Protein AF-A0A931QIW1-F1 (afdb_monomer_lite)

Secondary structure (DSSP, 8-state):
--S--HHHHHHHHHT-EEEETTEEEEB-TTS-BS------EEEETTEEEESSPPPP-

Foldseek 3Di:
DPDPPPVVVVVVQQVDWDQDPVGIWHADPVRHTPDDPDWDWDADPNDTDTPPDDPDD

Structure (mmCIF, N/CA/C/O backbone):
data_AF-A0A931QIW1-F1
#
_entry.id   AF-A0A931QIW1-F1
#
loop_
_atom_site.group_PDB
_atom_site.id
_atom_site.type_symbol
_atom_site.label_atom_id
_atom_site.label_alt_id
_atom_site.label_comp_id
_atom_site.label_asym_id
_atom_site.label_entity_id
_atom_site.label_seq_id
_atom_site.pdbx_PDB_ins_code
_atom_site.Cartn_x
_atom_site.Cartn_y
_atom_site.Cartn_z
_atom_site.occupancy
_atom_site.B_iso_or_equiv
_atom_site.auth_seq_id
_atom_site.auth_comp_id
_atom_site.auth_asym_id
_atom_site.auth_atom_id
_atom_site.pdbx_PDB_model_num
ATOM 1 N N . ALA A 1 1 ? 15.149 -2.974 -8.830 1.00 81.94 1 ALA A N 1
ATOM 2 C CA . ALA A 1 1 ? 15.639 -2.194 -9.982 1.00 81.94 1 ALA A CA 1
ATOM 3 C C . ALA A 1 1 ? 17.142 -1.915 -9.888 1.00 81.94 1 ALA A C 1
ATOM 5 O O . ALA A 1 1 ? 17.758 -1.775 -10.929 1.00 81.94 1 ALA A O 1
ATOM 6 N N . GLY A 1 2 ? 17.738 -1.864 -8.681 1.00 93.44 2 GLY A N 1
ATOM 7 C CA . GLY A 1 2 ? 19.179 -1.594 -8.526 1.00 93.44 2 GLY A CA 1
ATOM 8 C C . GLY A 1 2 ? 19.570 -0.158 -8.897 1.00 93.44 2 GLY A C 1
ATOM 9 O O . GLY A 1 2 ? 20.728 0.114 -9.168 1.00 93.44 2 GLY A O 1
ATOM 10 N N . THR A 1 3 ? 18.586 0.738 -8.957 1.00 97.06 3 THR A N 1
ATOM 11 C CA . THR A 1 3 ? 18.698 2.125 -9.410 1.00 97.06 3 THR A CA 1
ATOM 12 C C . THR A 1 3 ? 17.621 2.958 -8.717 1.00 97.06 3 THR A C 1
ATOM 14 O O . THR A 1 3 ? 16.660 2.399 -8.177 1.00 97.06 3 THR A O 1
ATOM 17 N N . THR A 1 4 ? 17.777 4.276 -8.762 1.00 97.00 4 THR A N 1
ATOM 18 C CA . THR A 1 4 ? 16.808 5.279 -8.307 1.00 97.00 4 THR A CA 1
ATOM 19 C C . THR A 1 4 ? 16.048 5.945 -9.461 1.00 97.00 4 THR A C 1
ATOM 21 O O . THR A 1 4 ? 15.235 6.832 -9.216 1.00 97.00 4 THR A O 1
ATOM 24 N N . ASP A 1 5 ? 16.261 5.514 -10.712 1.00 98.12 5 ASP A N 1
ATOM 25 C CA . ASP A 1 5 ? 15.468 5.974 -11.858 1.00 98.12 5 ASP A CA 1
ATOM 26 C C . ASP A 1 5 ? 13.980 5.621 -11.690 1.00 98.12 5 ASP A C 1
ATOM 28 O O . ASP A 1 5 ? 13.607 4.454 -11.526 1.00 98.12 5 ASP A O 1
ATOM 32 N N . GLY A 1 6 ? 13.116 6.634 -11.770 1.00 97.50 6 GLY A N 1
ATOM 33 C CA . GLY A 1 6 ? 11.690 6.484 -11.485 1.00 97.50 6 GLY A CA 1
ATOM 34 C C . GLY A 1 6 ? 10.973 5.529 -12.438 1.00 97.50 6 GLY A C 1
ATOM 35 O O . GLY A 1 6 ? 10.097 4.776 -12.010 1.00 97.50 6 GLY A O 1
ATOM 36 N N . ARG A 1 7 ? 11.361 5.493 -13.719 1.00 97.06 7 ARG A N 1
ATOM 37 C CA . ARG A 1 7 ? 10.733 4.611 -14.714 1.00 97.06 7 ARG A CA 1
ATOM 38 C C . ARG A 1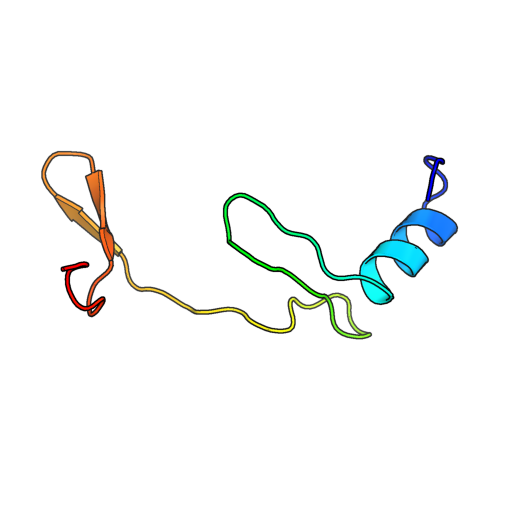 7 ? 11.096 3.152 -14.455 1.00 97.06 7 ARG A C 1
ATOM 40 O O . ARG A 1 7 ? 10.214 2.292 -14.463 1.00 97.06 7 ARG A O 1
ATOM 47 N N . ALA A 1 8 ? 12.367 2.870 -14.188 1.00 97.69 8 ALA A N 1
ATOM 48 C CA . ALA A 1 8 ? 12.846 1.532 -13.860 1.00 97.69 8 ALA A CA 1
ATOM 49 C C . ALA A 1 8 ? 12.262 1.018 -12.536 1.00 97.69 8 ALA A C 1
ATOM 51 O O . ALA A 1 8 ? 11.885 -0.154 -12.434 1.00 97.69 8 ALA A O 1
ATOM 52 N N . VAL A 1 9 ? 12.158 1.888 -11.528 1.00 97.06 9 VAL A N 1
ATOM 53 C CA . VAL A 1 9 ? 11.531 1.564 -10.240 1.00 97.06 9 VAL A CA 1
ATOM 54 C C . VAL A 1 9 ? 10.041 1.282 -10.422 1.00 97.06 9 VAL A C 1
ATOM 56 O O . VAL A 1 9 ? 9.591 0.210 -10.023 1.00 97.06 9 VAL A O 1
ATOM 59 N N . SER A 1 10 ? 9.299 2.175 -11.085 1.00 96.19 10 SER A N 1
ATOM 60 C CA . SER A 1 10 ? 7.862 2.004 -11.339 1.00 96.19 10 SER A CA 1
ATOM 61 C C . SER A 1 10 ? 7.567 0.708 -12.092 1.00 96.19 10 SER A C 1
ATOM 63 O O . SER A 1 10 ? 6.723 -0.077 -11.660 1.00 96.19 10 SER A O 1
ATOM 65 N N . LYS A 1 11 ? 8.329 0.398 -13.149 1.00 96.25 11 LYS A N 1
ATOM 66 C CA . LYS A 1 11 ? 8.196 -0.879 -13.865 1.00 96.25 11 LYS A CA 1
ATOM 67 C C . LYS A 1 11 ? 8.376 -2.076 -12.926 1.00 96.25 11 LYS A C 1
ATOM 69 O O . LYS A 1 11 ? 7.571 -3.000 -12.935 1.00 96.25 11 LYS A O 1
ATOM 74 N N . LYS A 1 12 ? 9.413 -2.058 -12.081 1.00 96.06 12 LYS A N 1
ATOM 75 C CA . LYS A 1 12 ? 9.670 -3.157 -11.138 1.00 96.06 12 LYS A CA 1
ATOM 76 C C . LYS A 1 12 ? 8.570 -3.296 -10.079 1.00 96.06 12 LYS A C 1
ATOM 78 O O . LYS A 1 12 ? 8.309 -4.420 -9.667 1.00 96.06 12 LYS A O 1
ATOM 83 N N . ILE A 1 13 ? 7.950 -2.194 -9.654 1.00 95.50 13 ILE A N 1
ATOM 84 C CA . ILE A 1 13 ? 6.815 -2.202 -8.718 1.00 95.50 13 ILE A CA 1
ATOM 85 C C . ILE A 1 13 ? 5.609 -2.940 -9.319 1.00 95.50 13 ILE A C 1
ATOM 87 O O . ILE A 1 13 ? 4.999 -3.754 -8.635 1.00 95.50 13 ILE A O 1
ATOM 91 N N . HIS A 1 14 ? 5.304 -2.720 -10.599 1.00 95.69 14 HIS A N 1
ATOM 92 C CA . HIS A 1 14 ? 4.172 -3.372 -11.272 1.00 95.69 14 HIS A CA 1
ATOM 93 C C . HIS A 1 14 ? 4.422 -4.860 -11.592 1.00 95.69 14 HIS A C 1
ATOM 95 O O . HIS A 1 14 ? 3.484 -5.656 -11.619 1.00 95.69 14 HIS A O 1
ATOM 101 N N . ASP A 1 15 ? 5.684 -5.248 -11.799 1.00 95.19 15 ASP A N 1
ATOM 102 C CA . ASP A 1 15 ? 6.082 -6.602 -12.216 1.00 95.19 15 ASP A CA 1
ATOM 103 C C . ASP A 1 15 ? 6.414 -7.549 -11.043 1.00 95.19 15 ASP A C 1
ATOM 105 O O . ASP A 1 15 ? 7.024 -8.603 -11.242 1.00 95.19 15 ASP A O 1
ATOM 109 N N . SER A 1 16 ? 6.1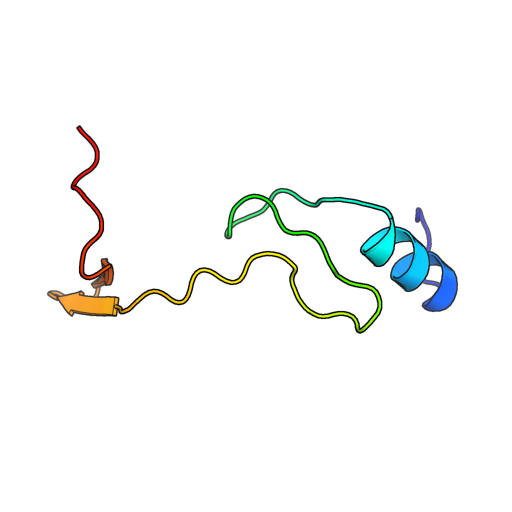68 -7.171 -9.788 1.00 93.75 16 SER A N 1
ATOM 110 C CA . SER A 1 16 ? 6.619 -7.958 -8.627 1.00 93.75 16 SER A CA 1
ATOM 111 C C . SER A 1 16 ? 5.661 -7.877 -7.444 1.00 93.75 16 SER A C 1
ATOM 113 O O . SER A 1 16 ? 4.919 -6.909 -7.302 1.00 93.75 16 SER A O 1
ATOM 115 N N . SER A 1 17 ? 5.708 -8.899 -6.585 1.00 93.56 17 SE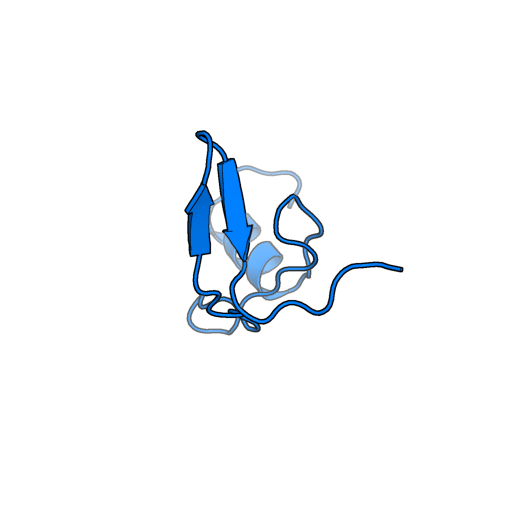R A N 1
ATOM 116 C CA . SER A 1 17 ? 5.144 -8.832 -5.239 1.00 93.56 17 SER A CA 1
ATOM 117 C C . SER A 1 17 ? 6.234 -8.545 -4.208 1.00 93.56 17 SER A C 1
ATOM 119 O O . SER A 1 17 ? 7.416 -8.851 -4.403 1.00 93.56 17 SER A O 1
ATOM 121 N N . PHE A 1 18 ? 5.836 -7.898 -3.116 1.00 91.81 18 PHE A N 1
ATOM 122 C CA . PHE A 1 18 ? 6.716 -7.443 -2.047 1.00 91.81 18 PHE A CA 1
ATOM 123 C C . PHE A 1 18 ? 6.164 -7.914 -0.707 1.00 91.81 18 PHE A C 1
ATOM 125 O O . PHE A 1 18 ? 5.001 -7.671 -0.400 1.00 91.81 18 PHE A O 1
ATOM 132 N N . ARG A 1 19 ? 6.997 -8.562 0.112 1.00 91.00 19 ARG A N 1
ATOM 133 C CA . ARG A 1 19 ? 6.624 -8.983 1.467 1.00 91.00 19 ARG A CA 1
ATOM 134 C C . ARG A 1 19 ? 7.135 -7.976 2.493 1.00 91.00 19 ARG A C 1
ATOM 136 O O . ARG A 1 19 ? 8.335 -7.717 2.546 1.00 91.00 19 ARG A O 1
ATOM 143 N N . GLY A 1 20 ? 6.237 -7.438 3.314 1.00 87.50 20 GLY A N 1
ATOM 144 C CA . GLY A 1 20 ? 6.554 -6.444 4.340 1.00 87.50 20 GLY A CA 1
ATOM 145 C C . GLY A 1 20 ? 5.612 -6.497 5.542 1.00 87.50 20 GLY A C 1
ATOM 146 O O . GLY A 1 20 ? 4.958 -7.508 5.789 1.00 87.50 20 GLY A O 1
ATOM 147 N N . ALA A 1 21 ? 5.541 -5.394 6.290 1.00 85.00 21 ALA A N 1
ATOM 148 C CA . ALA A 1 21 ? 4.742 -5.291 7.517 1.00 85.00 21 ALA A CA 1
ATOM 149 C C . ALA A 1 21 ? 3.232 -5.516 7.304 1.00 85.00 21 ALA A C 1
ATOM 151 O O . ALA A 1 21 ? 2.545 -5.937 8.225 1.00 85.00 21 ALA A O 1
ATOM 152 N N . LEU A 1 22 ? 2.730 -5.268 6.090 1.00 82.25 22 LEU A N 1
ATOM 153 C CA . LEU A 1 22 ? 1.328 -5.484 5.712 1.00 82.25 22 LEU A CA 1
ATOM 154 C C . LEU A 1 22 ? 1.100 -6.838 5.011 1.00 82.25 22 LEU A C 1
ATOM 156 O O . LEU A 1 22 ? 0.063 -7.043 4.391 1.00 82.25 22 LEU A O 1
ATOM 160 N N . GLY A 1 23 ? 2.070 -7.755 5.071 1.00 84.94 23 GLY A N 1
ATOM 161 C CA . GLY A 1 23 ? 2.026 -9.020 4.341 1.00 84.94 23 GLY A CA 1
ATOM 162 C C . GLY A 1 23 ? 2.560 -8.895 2.914 1.00 84.94 23 GLY A C 1
ATOM 16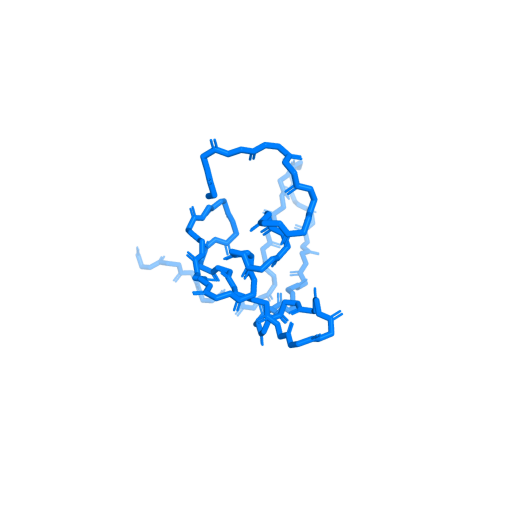3 O O . GLY A 1 23 ? 3.503 -8.143 2.659 1.00 84.94 23 GLY A O 1
ATOM 164 N N . GLU A 1 24 ? 2.008 -9.691 2.000 1.00 91.12 24 GLU A N 1
ATOM 165 C CA . GLU A 1 24 ? 2.361 -9.655 0.580 1.00 91.12 24 GLU A CA 1
ATOM 166 C C . GLU A 1 24 ? 1.534 -8.592 -0.155 1.00 91.12 24 GLU A C 1
ATOM 168 O O . GLU A 1 24 ? 0.307 -8.595 -0.100 1.00 91.12 24 GLU A O 1
ATOM 173 N N . ILE A 1 25 ? 2.218 -7.685 -0.851 1.00 91.62 25 ILE A N 1
ATOM 174 C CA . ILE A 1 25 ? 1.634 -6.566 -1.592 1.00 91.62 25 ILE A CA 1
ATOM 175 C C . ILE A 1 25 ? 2.011 -6.698 -3.066 1.00 91.62 25 ILE A C 1
ATOM 177 O O . ILE A 1 25 ? 3.168 -6.956 -3.399 1.00 91.62 25 ILE A O 1
ATOM 181 N N . ALA A 1 26 ? 1.048 -6.463 -3.952 1.00 94.50 26 ALA A N 1
ATOM 182 C CA . ALA A 1 26 ? 1.256 -6.332 -5.391 1.00 94.50 26 ALA A CA 1
ATOM 183 C C . ALA A 1 26 ? 0.400 -5.181 -5.930 1.00 94.50 26 ALA A C 1
ATOM 185 O O . ALA A 1 26 ? -0.631 -4.860 -5.338 1.00 94.50 26 ALA A O 1
ATOM 186 N N . PHE A 1 27 ? 0.805 -4.599 -7.058 1.00 94.31 27 PHE A N 1
ATOM 187 C CA . PHE A 1 27 ? 0.150 -3.432 -7.651 1.00 94.31 27 PHE A CA 1
ATOM 188 C C . PHE A 1 27 ? -0.510 -3.780 -8.991 1.00 94.31 27 PHE A C 1
ATOM 190 O O . PHE A 1 27 ? -0.048 -4.657 -9.735 1.00 94.31 27 PHE A O 1
ATOM 197 N N . ASP A 1 28 ? -1.646 -3.159 -9.273 1.00 93.06 28 ASP A N 1
ATOM 198 C CA . ASP A 1 28 ? -2.342 -3.238 -10.553 1.00 93.06 28 ASP A CA 1
ATOM 199 C C . ASP A 1 28 ? -1.764 -2.214 -11.558 1.00 93.06 28 ASP A C 1
ATOM 201 O O . ASP A 1 28 ? -0.919 -1.402 -11.183 1.00 93.06 28 ASP A O 1
ATOM 205 N N . PRO A 1 29 ? -2.180 -2.224 -12.839 1.00 93.88 29 PRO A N 1
ATOM 206 C CA . PRO A 1 29 ? -1.667 -1.287 -13.845 1.00 93.88 29 PRO A CA 1
ATOM 207 C C . PRO A 1 29 ? -1.941 0.201 -13.574 1.00 93.88 29 PRO A C 1
ATOM 209 O O . PRO A 1 29 ? -1.328 1.049 -14.222 1.00 93.88 29 PRO A O 1
ATOM 212 N N . LYS A 1 30 ? -2.880 0.530 -12.682 1.00 94.44 30 LYS A N 1
ATOM 213 C CA . LYS A 1 30 ? -3.174 1.906 -12.264 1.00 94.44 30 LYS A CA 1
ATOM 214 C C . LYS A 1 30 ? -2.307 2.340 -11.080 1.00 94.44 30 LYS A C 1
ATOM 216 O O . LYS A 1 30 ? -2.275 3.527 -10.766 1.00 94.44 30 LYS A O 1
ATOM 221 N N . GLY A 1 31 ? -1.579 1.404 -10.472 1.00 92.69 31 GLY A N 1
ATOM 222 C CA . GLY A 1 31 ? -0.782 1.616 -9.271 1.00 92.69 31 GLY A CA 1
ATOM 223 C C . GLY A 1 31 ? -1.549 1.341 -7.979 1.00 92.69 31 GLY A C 1
ATOM 224 O O . GLY A 1 31 ? -1.014 1.604 -6.903 1.00 92.69 31 GLY A O 1
ATOM 225 N N . ASP A 1 32 ? -2.765 0.798 -8.059 1.00 92.81 32 ASP A N 1
ATOM 226 C CA . ASP A 1 32 ? -3.554 0.423 -6.890 1.00 92.81 32 ASP A CA 1
ATOM 227 C C . ASP A 1 32 ? -3.054 -0.907 -6.315 1.00 92.81 32 ASP A C 1
ATOM 229 O O . ASP A 1 32 ? -2.597 -1.797 -7.037 1.00 92.81 32 ASP A O 1
ATOM 233 N N . VAL A 1 33 ? -3.143 -1.079 -4.996 1.00 90.81 33 VAL A N 1
ATOM 234 C CA . VAL A 1 33 ? -2.811 -2.362 -4.363 1.00 90.81 33 VAL A CA 1
ATOM 235 C C . VAL A 1 33 ? -3.863 -3.403 -4.757 1.00 90.81 33 VAL A C 1
ATOM 237 O O . VAL A 1 33 ? -5.054 -3.200 -4.541 1.00 90.81 33 VAL A O 1
ATOM 240 N N . ARG A 1 34 ? -3.428 -4.554 -5.288 1.00 89.62 34 ARG A N 1
ATOM 241 C CA . ARG A 1 34 ? -4.320 -5.627 -5.772 1.00 89.62 34 ARG A CA 1
ATOM 242 C C . ARG A 1 34 ? -5.202 -6.230 -4.684 1.00 89.62 34 ARG A C 1
ATOM 244 O O . ARG A 1 34 ? -6.313 -6.661 -4.972 1.00 89.62 34 ARG A O 1
ATOM 251 N N . THR A 1 35 ? -4.702 -6.271 -3.454 1.00 79.94 35 THR A N 1
ATOM 252 C CA . THR A 1 35 ? -5.434 -6.781 -2.295 1.00 79.94 35 THR A CA 1
ATOM 253 C C . THR A 1 35 ? -5.381 -5.739 -1.190 1.00 79.94 35 THR A C 1
ATOM 255 O O . THR A 1 35 ? -4.358 -5.586 -0.527 1.00 79.94 35 THR A O 1
ATOM 258 N N . ALA A 1 36 ? -6.487 -5.032 -0.981 1.00 68.88 36 ALA A N 1
ATOM 259 C CA . ALA A 1 36 ? -6.656 -4.116 0.139 1.00 68.88 36 ALA A CA 1
ATOM 260 C C . ALA A 1 36 ? -7.684 -4.709 1.118 1.00 68.88 36 ALA A C 1
ATOM 262 O O . ALA A 1 36 ? -8.885 -4.489 0.944 1.00 68.88 36 ALA A O 1
ATOM 263 N N . PRO A 1 37 ? -7.262 -5.502 2.122 1.00 69.50 37 PRO A N 1
ATOM 264 C CA . PRO A 1 37 ? -8.172 -5.939 3.168 1.00 69.50 37 PRO A CA 1
ATOM 265 C C . PRO A 1 37 ? -8.501 -4.730 4.049 1.00 69.50 37 PRO A C 1
ATOM 267 O O . PRO A 1 37 ? -7.719 -4.338 4.914 1.00 69.50 37 PRO A O 1
ATOM 270 N N . TYR A 1 38 ? -9.647 -4.097 3.801 1.00 75.12 38 TYR A N 1
ATOM 271 C CA . TYR A 1 38 ? -10.174 -3.099 4.723 1.00 75.12 38 TYR A CA 1
ATOM 272 C C . TYR A 1 38 ? -10.533 -3.797 6.031 1.00 75.12 38 TYR A C 1
ATOM 274 O O . TYR A 1 38 ? -11.412 -4.656 6.070 1.00 75.12 38 TYR A O 1
ATOM 282 N N . VAL A 1 39 ? -9.834 -3.417 7.091 1.00 79.50 39 VAL A N 1
ATOM 283 C CA . VAL A 1 39 ? -10.021 -3.939 8.442 1.00 79.50 39 VAL A CA 1
ATOM 284 C C . VAL A 1 39 ? -10.571 -2.838 9.332 1.00 79.50 39 VAL A C 1
ATOM 286 O O . VAL A 1 39 ? -10.201 -1.667 9.205 1.00 79.50 39 VAL A O 1
ATOM 289 N N . VAL A 1 40 ? -11.474 -3.206 10.234 1.00 85.56 40 VAL A N 1
ATOM 290 C CA . VAL A 1 40 ? -11.989 -2.284 11.245 1.00 85.56 40 VAL A CA 1
ATOM 291 C C . VAL A 1 40 ? -11.189 -2.505 12.517 1.00 85.56 40 VAL A C 1
ATOM 293 O O . VAL A 1 40 ? -11.083 -3.631 12.986 1.00 85.56 40 VAL A O 1
ATOM 296 N N . TRP A 1 41 ? -10.644 -1.434 13.086 1.00 88.88 41 TRP A N 1
ATOM 297 C CA . TRP A 1 41 ? -9.908 -1.489 14.347 1.00 88.88 41 TRP A CA 1
ATOM 298 C C . TRP A 1 41 ? -10.738 -0.904 15.489 1.00 88.88 41 TRP A C 1
ATOM 300 O O . TRP A 1 41 ? -11.468 0.071 15.305 1.00 88.88 41 TRP A O 1
ATOM 310 N N . ILE A 1 42 ? -10.575 -1.464 16.684 1.00 92.62 42 ILE A N 1
ATOM 311 C CA . ILE A 1 42 ? -11.007 -0.880 17.950 1.00 92.62 42 ILE A CA 1
ATOM 312 C C . ILE A 1 42 ? -9.791 -0.613 18.834 1.00 92.62 42 ILE A C 1
ATOM 314 O O . ILE A 1 42 ? -8.883 -1.435 18.932 1.00 92.62 42 ILE A O 1
ATOM 318 N N . THR A 1 43 ? -9.774 0.542 19.498 1.00 93.69 43 THR A N 1
ATOM 319 C CA . THR A 1 43 ? -8.712 0.881 20.449 1.00 93.69 43 THR A CA 1
ATOM 320 C C . THR A 1 43 ? -9.121 0.459 21.857 1.00 93.69 43 THR A C 1
ATOM 322 O O . THR A 1 43 ? -10.105 0.971 22.394 1.00 93.69 43 THR A O 1
ATOM 325 N N . ARG A 1 44 ? -8.358 -0.441 22.488 1.00 93.00 44 ARG A N 1
ATOM 326 C CA . ARG A 1 44 ? -8.553 -0.864 23.887 1.00 93.00 44 ARG A CA 1
ATOM 327 C C . ARG A 1 44 ? -7.227 -0.845 24.635 1.00 93.00 44 ARG A C 1
ATOM 329 O O . ARG A 1 44 ? -6.222 -1.345 24.145 1.00 93.00 44 ARG A O 1
ATOM 336 N N . GLY A 1 45 ? -7.200 -0.214 25.811 1.00 91.62 45 GLY A N 1
ATOM 337 C CA . GLY A 1 45 ? -5.985 -0.143 26.637 1.00 91.62 45 GLY A CA 1
ATOM 338 C C . GLY A 1 45 ? -4.759 0.439 25.912 1.00 91.62 45 GLY A C 1
ATOM 339 O O . GLY A 1 45 ? -3.639 0.017 26.182 1.00 91.62 45 GLY A O 1
ATOM 340 N N . GLY A 1 46 ? -4.967 1.354 24.956 1.00 94.81 46 GLY A N 1
ATOM 341 C CA . GLY A 1 46 ? -3.895 1.952 24.149 1.00 94.81 46 GLY A CA 1
ATOM 342 C C . GLY A 1 46 ? -3.368 1.080 23.000 1.00 94.81 46 GLY A C 1
ATOM 343 O O . GLY A 1 46 ? -2.358 1.433 22.398 1.00 94.81 46 GLY A O 1
ATOM 344 N N . LYS A 1 47 ? -4.025 -0.043 22.685 1.00 92.94 47 LYS A N 1
ATOM 345 C CA . LYS A 1 47 ? -3.662 -0.948 21.584 1.00 92.94 47 LYS A CA 1
ATOM 346 C C . LYS A 1 47 ? -4.760 -0.990 20.525 1.00 92.94 47 LYS A C 1
ATOM 348 O O . LYS A 1 47 ? -5.933 -0.833 20.855 1.00 92.94 47 LYS A O 1
ATOM 353 N N . PHE A 1 48 ? -4.367 -1.223 19.274 1.00 90.81 48 PHE A N 1
ATOM 354 C CA . PHE A 1 48 ? -5.287 -1.500 18.172 1.00 90.81 48 PHE A CA 1
ATOM 355 C C . PHE A 1 48 ? -5.605 -2.997 18.130 1.00 90.81 48 PHE A C 1
ATOM 357 O O . PHE A 1 48 ? -4.696 -3.823 18.066 1.00 90.81 48 PHE A O 1
ATOM 364 N N . GLU A 1 49 ? -6.889 -3.336 18.152 1.00 90.88 49 GLU A N 1
ATOM 365 C CA . GLU A 1 49 ? -7.413 -4.695 17.996 1.00 90.88 49 GLU A CA 1
ATOM 366 C C . GLU A 1 49 ? -8.316 -4.743 16.759 1.00 90.88 49 GLU A C 1
ATOM 368 O O . GLU A 1 49 ? -9.130 -3.844 16.555 1.00 90.88 49 GLU A O 1
ATOM 373 N N . GLU A 1 50 ? -8.167 -5.752 15.904 1.00 87.88 50 GLU A N 1
ATOM 374 C CA . GLU A 1 50 ? -9.008 -5.898 14.711 1.00 87.88 50 GLU A CA 1
ATOM 375 C C . GLU A 1 50 ? -10.385 -6.460 15.097 1.00 87.88 50 GLU A C 1
ATOM 377 O O . GLU A 1 50 ? -10.494 -7.419 15.861 1.00 87.88 50 GLU A O 1
ATOM 382 N N . ILE A 1 51 ? -11.456 -5.872 14.566 1.00 83.06 51 ILE A N 1
ATOM 383 C CA . ILE A 1 51 ? -12.829 -6.331 14.765 1.00 83.06 51 ILE A CA 1
ATOM 384 C C . ILE A 1 51 ? -13.132 -7.434 13.748 1.00 83.06 51 ILE A C 1
ATOM 386 O O . ILE A 1 51 ? -13.162 -7.185 12.547 1.00 83.06 51 ILE A O 1
ATOM 390 N N . GLY A 1 52 ? -13.436 -8.640 14.233 1.00 71.75 52 GLY A N 1
ATOM 391 C CA . GLY A 1 52 ? -13.883 -9.756 13.391 1.00 71.75 52 GLY A CA 1
ATOM 392 C C . GLY A 1 52 ? -12.774 -10.696 12.914 1.00 71.75 52 GLY A C 1
ATOM 393 O O . GLY A 1 52 ? -13.080 -11.705 12.277 1.00 71.75 52 GLY A O 1
ATOM 394 N N . SER A 1 53 ? -11.514 -10.442 13.273 1.00 61.75 53 SER A N 1
ATOM 395 C CA . SER A 1 53 ? -10.471 -11.457 13.153 1.00 61.75 53 SER A CA 1
ATOM 396 C C . SER A 1 53 ? -10.762 -12.600 14.133 1.00 61.75 53 SER A C 1
ATOM 398 O O . SER A 1 53 ? -11.064 -12.399 15.313 1.00 61.75 53 SER A O 1
ATOM 400 N N . LYS A 1 54 ? -10.730 -13.840 13.632 1.00 51.34 54 LYS A N 1
ATOM 401 C CA . LYS A 1 54 ? -10.746 -15.020 14.504 1.00 51.34 54 LYS A CA 1
ATOM 402 C C . LYS A 1 54 ? -9.472 -14.947 15.358 1.00 51.34 54 LYS A C 1
ATOM 404 O O . LYS A 1 54 ? -8.413 -14.712 14.771 1.00 51.34 54 LYS A O 1
ATOM 409 N N . PRO A 1 55 ? -9.531 -15.141 16.688 1.00 49.19 55 PRO A N 1
ATOM 410 C CA . PRO A 1 55 ? -8.318 -15.227 17.491 1.00 49.19 55 PRO A CA 1
ATOM 411 C C . PRO A 1 55 ? -7.386 -16.266 16.863 1.00 49.19 55 PRO A C 1
ATOM 413 O O . PRO A 1 55 ? -7.849 -17.344 16.475 1.00 49.19 55 PRO A O 1
ATOM 416 N N . ALA A 1 56 ? -6.104 -15.929 16.715 1.00 47.34 56 ALA A N 1
ATOM 417 C CA . ALA A 1 56 ? -5.110 -16.937 16.374 1.00 47.34 56 ALA A CA 1
ATOM 418 C C . ALA A 1 56 ? -5.147 -18.035 17.462 1.00 47.34 56 ALA A C 1
ATOM 420 O O . ALA A 1 56 ? -5.322 -17.679 18.632 1.00 47.34 56 ALA A O 1
ATOM 421 N N . PRO A 1 57 ? -5.078 -19.328 17.088 1.00 47.25 57 PRO A N 1
ATOM 422 C CA . PRO A 1 57 ? -5.106 -20.431 18.046 1.0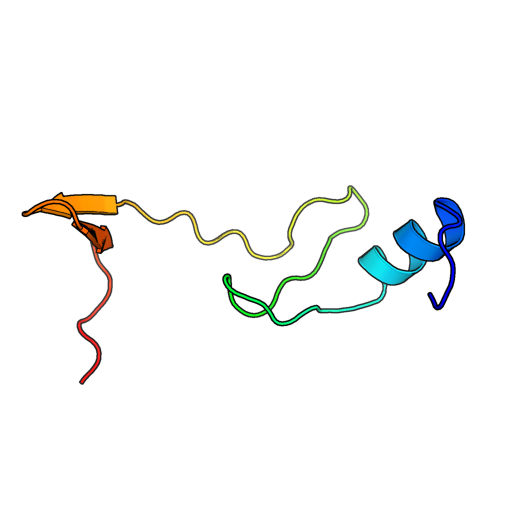0 47.25 57 PRO A CA 1
ATOM 423 C C . PRO A 1 57 ? -3.948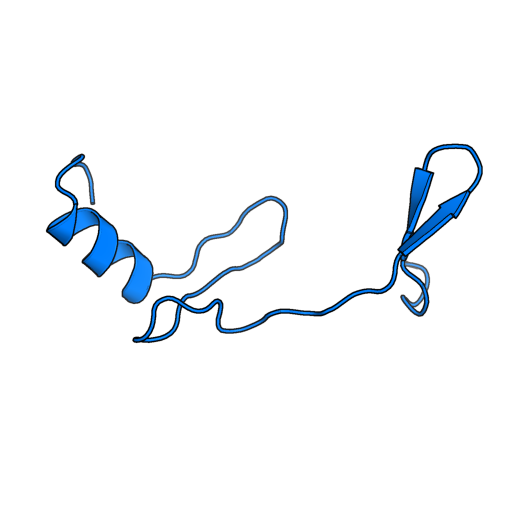 -20.367 19.047 1.00 47.25 57 PRO A C 1
ATOM 425 O O . PRO A 1 57 ? -2.871 -19.840 18.681 1.00 47.25 57 PRO A O 1
#

pLDDT: mean 86.8, std 13.05, range [47.25, 98.12]

Radius of gyration: 16.18 Å; chains: 1; bounding box: 33×27×41 Å

Sequence (57 aa):
AGTTDGRAVSKKIHDSSFRGALGEIAFDPKGDVRTAPYVVWITRGGKFEEIGSKPAP